Protein AF-A0A0L6V880-F1 (afdb_monomer_lite)

Organism: NCBI:txid27349

Secondary structure (DSSP, 8-state):
--HHHHHHHHHHHHHHHHHHHHHHHHHHHHHHHTT-TTTS-HHHHHHHHHHHHHHHTTPPP-GGGHHHHHHHHHHHHHHHHHHT-

Radius of gyration: 18.94 Å; chains: 1; bounding box: 35×33×51 Å

Foldseek 3Di:
DDPVVVVVVVVVVVVVVVVVVVVVLVVQLCVQCVVPVPPDDPVRSVVSSVVVVCLVVVDDDDDPCVVVVVVSVVVVVVVVVVVVD

InterPro domains:
  IPR008906 HAT, C-terminal dimerisation domain [PF05699] (2-55)
  IPR012337 Ribonuclease H-like superfamily [SSF53098] (1-56)

Sequence (85 aa):
TFPVLSSLAKDYLASSALSCSAEQTFSSAADVCSSGHGSLKPRTIERCVSSHMWLKKGIQVMGKFEKAQNIVRNYIYFSQKNSNK

Structure (mmCIF, N/CA/C/O backbone):
data_AF-A0A0L6V880-F1
#
_entry.id   AF-A0A0L6V880-F1
#
loop_
_atom_site.group_PDB
_atom_site.id
_atom_site.type_symbol
_atom_site.label_atom_id
_atom_site.label_alt_id
_atom_site.label_comp_id
_atom_site.label_asym_id
_atom_site.label_entity_id
_atom_site.label_seq_id
_atom_site.pdbx_PDB_ins_code
_atom_site.Cartn_x
_atom_site.Cartn_y
_atom_site.Cartn_z
_atom_site.occupancy
_atom_site.B_iso_or_equiv
_atom_site.auth_seq_id
_atom_site.auth_comp_id
_atom_site.auth_asym_id
_atom_site.auth_atom_id
_atom_site.pdbx_PDB_model_num
ATOM 1 N N . THR A 1 1 ? 12.629 16.011 -35.778 1.00 74.88 1 THR A N 1
ATOM 2 C CA . THR A 1 1 ? 12.138 14.967 -34.854 1.00 74.88 1 THR A CA 1
ATOM 3 C C . THR A 1 1 ? 13.246 13.976 -34.594 1.00 74.88 1 THR A C 1
ATOM 5 O O . THR A 1 1 ? 13.759 13.423 -35.555 1.00 74.88 1 THR A O 1
ATOM 8 N N . PHE A 1 2 ? 13.647 13.784 -33.334 1.00 87.38 2 PHE A N 1
ATOM 9 C CA . PHE A 1 2 ? 14.704 12.840 -32.952 1.00 87.38 2 PHE A CA 1
ATOM 10 C C . PHE A 1 2 ? 14.068 11.600 -32.304 1.00 87.38 2 PHE A C 1
ATOM 12 O O . PHE A 1 2 ? 13.787 11.625 -31.105 1.00 87.38 2 PHE A O 1
ATOM 19 N N . PRO A 1 3 ? 13.785 10.533 -33.072 1.00 86.31 3 PRO A N 1
ATOM 20 C CA . PRO A 1 3 ? 13.036 9.380 -32.565 1.00 86.31 3 PRO A CA 1
ATOM 21 C C . PRO A 1 3 ? 13.768 8.660 -31.423 1.00 86.31 3 PRO A C 1
ATOM 23 O O . PRO A 1 3 ? 13.144 8.295 -30.431 1.00 86.31 3 PRO A O 1
ATOM 26 N N . VAL A 1 4 ? 15.097 8.554 -31.507 1.00 89.44 4 VAL A N 1
ATOM 27 C CA . VAL A 1 4 ? 15.940 7.932 -30.469 1.00 89.44 4 VAL A CA 1
ATOM 28 C C . VAL A 1 4 ? 15.904 8.732 -29.164 1.00 89.44 4 VAL A C 1
ATOM 30 O O . VAL A 1 4 ? 15.681 8.171 -28.095 1.00 89.44 4 VAL A O 1
ATOM 33 N N . LEU A 1 5 ? 16.044 10.059 -29.253 1.00 88.56 5 LEU A N 1
ATOM 34 C CA . LEU A 1 5 ? 16.005 10.939 -28.083 1.00 88.56 5 LEU A CA 1
ATOM 35 C C . LEU A 1 5 ? 14.617 10.943 -27.425 1.00 88.56 5 LEU A C 1
ATOM 37 O O . LEU A 1 5 ? 14.509 10.966 -26.202 1.00 88.56 5 LEU A O 1
ATOM 41 N N . SER A 1 6 ? 13.551 10.880 -28.229 1.00 83.62 6 SER A N 1
ATOM 42 C CA . SER A 1 6 ? 12.181 10.813 -27.718 1.00 83.62 6 SER A CA 1
ATOM 43 C C . SER A 1 6 ? 11.880 9.497 -26.996 1.00 83.62 6 SER A C 1
ATOM 45 O O . SER A 1 6 ? 11.146 9.530 -26.009 1.00 83.62 6 SER A O 1
ATOM 47 N N . SER A 1 7 ? 12.435 8.369 -27.455 1.00 85.31 7 SER A N 1
ATOM 48 C CA . SER A 1 7 ? 12.322 7.082 -26.753 1.00 85.31 7 SER A CA 1
ATOM 49 C C . SER A 1 7 ? 13.055 7.125 -25.418 1.00 85.31 7 SER A C 1
ATOM 51 O O . SER A 1 7 ? 12.453 6.865 -24.384 1.00 85.31 7 SER A O 1
ATOM 53 N N . LEU A 1 8 ? 14.312 7.580 -25.420 1.00 87.50 8 LEU A N 1
ATOM 54 C CA . LEU A 1 8 ? 15.123 7.667 -24.206 1.00 87.50 8 LEU A CA 1
ATOM 55 C C . LEU A 1 8 ? 14.483 8.572 -23.144 1.00 87.50 8 LEU A C 1
ATOM 57 O O . LEU A 1 8 ? 14.455 8.228 -21.966 1.00 87.50 8 LEU A O 1
ATOM 61 N N . ALA A 1 9 ? 13.928 9.715 -23.558 1.00 86.75 9 ALA A N 1
ATOM 62 C CA . ALA A 1 9 ? 13.223 10.618 -22.654 1.00 86.75 9 ALA A CA 1
ATOM 63 C C . ALA A 1 9 ? 11.966 9.975 -22.043 1.00 86.75 9 ALA A C 1
ATOM 65 O O . ALA A 1 9 ? 11.678 10.195 -20.867 1.00 86.75 9 ALA A O 1
ATOM 66 N N . LYS A 1 10 ? 11.229 9.166 -22.816 1.00 80.50 10 LYS A N 1
ATOM 67 C CA . LYS A 1 10 ? 10.079 8.404 -22.309 1.00 80.50 10 LYS A CA 1
ATOM 68 C C . LYS A 1 10 ? 10.505 7.340 -21.303 1.00 80.50 10 LYS A C 1
ATOM 70 O O . LYS A 1 10 ? 9.890 7.252 -20.245 1.00 80.50 10 LYS A O 1
ATOM 75 N N . ASP A 1 11 ? 11.551 6.584 -21.611 1.00 86.12 11 ASP A N 1
ATOM 76 C CA . ASP A 1 11 ? 12.044 5.511 -20.745 1.00 86.12 11 ASP A CA 1
ATOM 77 C C . ASP A 1 11 ? 12.602 6.074 -19.431 1.00 86.12 11 ASP A C 1
ATOM 79 O O . ASP A 1 11 ? 12.292 5.570 -18.350 1.00 86.12 11 ASP A O 1
ATOM 83 N N . TYR A 1 12 ? 13.339 7.187 -19.502 1.00 81.38 12 TYR A N 1
ATOM 84 C CA . TYR A 1 12 ? 13.831 7.901 -18.325 1.00 81.38 12 TYR A CA 1
ATOM 85 C C . TYR A 1 12 ? 12.681 8.427 -17.461 1.00 81.38 12 TYR A C 1
ATOM 87 O O . TYR A 1 12 ? 12.657 8.188 -16.256 1.00 81.38 12 TYR A O 1
ATOM 95 N N . LEU A 1 13 ? 11.683 9.079 -18.069 1.00 74.44 13 LEU A N 1
ATOM 96 C CA . LEU A 1 13 ? 10.528 9.599 -17.339 1.00 74.44 13 LEU A CA 1
ATOM 97 C C . LEU A 1 13 ? 9.691 8.477 -16.710 1.00 74.44 13 LEU A C 1
ATOM 99 O O . LEU A 1 13 ? 9.239 8.622 -15.576 1.00 74.44 13 LEU A O 1
ATOM 103 N N . ALA A 1 14 ? 9.513 7.352 -17.406 1.00 75.00 14 ALA A N 1
ATOM 104 C CA . ALA A 1 14 ? 8.834 6.177 -16.871 1.00 75.00 14 ALA A CA 1
ATOM 105 C C . ALA A 1 14 ? 9.601 5.576 -15.681 1.00 75.00 14 ALA A C 1
ATOM 107 O O . ALA A 1 14 ? 8.991 5.268 -14.658 1.00 75.00 14 ALA A O 1
ATOM 108 N N . SER A 1 15 ? 10.931 5.483 -15.769 1.00 72.00 15 SER A N 1
ATOM 109 C CA . SER A 1 15 ? 11.789 5.024 -14.671 1.00 72.00 15 SER A CA 1
ATOM 110 C C . SER A 1 15 ? 11.758 5.977 -13.474 1.00 72.00 15 SER A C 1
ATOM 112 O O . SER A 1 15 ? 11.649 5.527 -12.336 1.00 72.00 15 SER A O 1
ATOM 114 N N . SER A 1 16 ? 11.810 7.293 -13.698 1.00 66.31 16 SER A N 1
ATOM 115 C CA . SER A 1 16 ? 11.705 8.295 -12.630 1.00 66.31 16 SER A CA 1
ATOM 116 C C . SER A 1 16 ? 10.322 8.299 -11.980 1.00 66.31 16 SER A C 1
ATOM 118 O O . SER A 1 16 ? 10.224 8.406 -10.761 1.00 66.31 16 SER A O 1
ATOM 120 N N . ALA A 1 17 ? 9.249 8.132 -12.759 1.00 65.38 17 ALA A N 1
ATOM 121 C CA . ALA A 1 17 ? 7.894 8.002 -12.228 1.00 65.38 17 ALA A CA 1
ATOM 122 C C . ALA A 1 17 ? 7.732 6.717 -11.398 1.00 65.38 17 ALA A C 1
ATOM 124 O O . ALA A 1 17 ? 7.120 6.748 -10.328 1.00 65.38 17 ALA A O 1
ATOM 125 N N . LEU A 1 18 ? 8.324 5.606 -11.849 1.00 58.22 18 LEU A N 1
ATOM 126 C CA . LEU A 1 18 ? 8.360 4.344 -11.111 1.00 58.22 18 LEU A CA 1
ATOM 127 C C . LEU A 1 18 ? 9.151 4.485 -9.800 1.00 58.22 18 LEU A C 1
ATOM 129 O O . LEU A 1 18 ? 8.657 4.065 -8.755 1.00 58.22 18 LEU A O 1
ATOM 133 N N . SER A 1 19 ? 10.328 5.124 -9.839 1.00 53.59 19 SER A N 1
ATOM 134 C CA . SER A 1 19 ? 11.153 5.407 -8.654 1.00 53.59 19 SER A CA 1
ATOM 135 C C . SER A 1 19 ? 10.402 6.280 -7.663 1.00 53.59 19 SER A C 1
ATOM 137 O O . SER A 1 19 ? 10.216 5.876 -6.526 1.00 53.59 19 SER A O 1
ATOM 139 N N . CYS A 1 20 ? 9.850 7.411 -8.108 1.00 63.28 20 CYS A N 1
ATOM 140 C CA . CYS A 1 20 ? 9.101 8.320 -7.246 1.00 63.28 20 CYS A CA 1
ATOM 141 C C . CYS A 1 20 ? 7.885 7.633 -6.602 1.00 63.28 20 CYS A C 1
ATOM 143 O O . CYS A 1 20 ? 7.589 7.862 -5.430 1.00 63.28 20 CYS A O 1
ATOM 145 N N . SER A 1 21 ? 7.194 6.751 -7.335 1.00 63.53 21 SER A N 1
ATOM 146 C CA . SER A 1 21 ? 6.089 5.952 -6.794 1.00 63.53 21 SER A CA 1
ATOM 147 C C . SER A 1 21 ? 6.562 4.921 -5.763 1.00 63.53 21 SER A C 1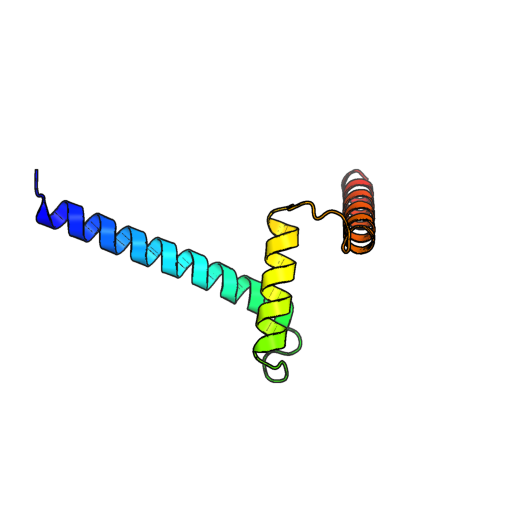
ATOM 149 O O . SER A 1 21 ? 5.885 4.713 -4.751 1.00 63.53 21 SER A O 1
ATOM 151 N N . ALA A 1 22 ? 7.698 4.264 -6.000 1.00 60.97 22 ALA A N 1
ATOM 152 C CA . ALA A 1 22 ? 8.294 3.327 -5.054 1.00 60.97 22 ALA A CA 1
ATOM 153 C C . ALA A 1 22 ? 8.795 4.059 -3.799 1.00 60.97 22 ALA A C 1
ATOM 155 O O . ALA A 1 22 ? 8.473 3.651 -2.689 1.00 60.97 22 ALA A O 1
ATOM 156 N N . GLU A 1 23 ? 9.483 5.186 -3.960 1.00 61.94 23 GLU A N 1
ATOM 157 C CA . GLU A 1 23 ? 9.978 6.043 -2.881 1.00 61.94 23 GLU A CA 1
ATOM 158 C C . GLU A 1 23 ? 8.832 6.604 -2.041 1.00 61.94 23 GLU A C 1
ATOM 160 O O . GLU A 1 23 ? 8.868 6.471 -0.826 1.00 61.94 23 GLU A O 1
ATOM 165 N N . GLN A 1 24 ? 7.747 7.105 -2.647 1.00 69.81 24 GLN A N 1
ATOM 166 C CA . GLN A 1 24 ? 6.546 7.494 -1.893 1.00 69.81 24 GLN A CA 1
ATOM 167 C C . GLN A 1 24 ? 5.963 6.332 -1.084 1.00 69.81 24 GLN A C 1
ATOM 169 O O . GLN A 1 24 ? 5.487 6.532 0.033 1.00 69.81 24 GLN A O 1
ATOM 174 N N . THR A 1 25 ? 5.988 5.124 -1.646 1.00 67.38 25 THR A N 1
ATOM 175 C CA . THR A 1 25 ? 5.499 3.919 -0.972 1.00 67.38 25 THR A CA 1
ATOM 176 C C . THR A 1 25 ? 6.407 3.546 0.201 1.00 67.38 25 THR A C 1
ATOM 178 O O . THR A 1 25 ? 5.898 3.255 1.279 1.00 67.38 25 THR A O 1
ATOM 181 N N . PHE A 1 26 ? 7.731 3.623 0.043 1.00 61.41 26 PHE A N 1
ATOM 182 C CA . PHE A 1 26 ? 8.702 3.375 1.112 1.00 61.41 26 PHE A CA 1
ATOM 183 C C . PHE A 1 26 ? 8.705 4.466 2.182 1.00 61.41 26 PHE A C 1
ATOM 185 O O . PHE A 1 26 ? 8.756 4.138 3.360 1.00 61.41 26 PHE A O 1
ATOM 192 N N . SER A 1 27 ? 8.591 5.742 1.821 1.00 65.88 27 SER A N 1
ATOM 193 C CA . SER A 1 27 ? 8.464 6.843 2.781 1.00 65.88 27 SER A CA 1
ATOM 194 C C . SER A 1 27 ? 7.162 6.737 3.569 1.00 65.88 27 SER A C 1
ATOM 196 O O . SER A 1 27 ? 7.164 6.908 4.782 1.00 65.88 27 SER A O 1
ATOM 198 N N . SER A 1 28 ? 6.059 6.370 2.911 1.00 63.66 28 SER A N 1
ATOM 199 C CA . SER A 1 28 ? 4.788 6.080 3.580 1.00 63.66 28 SER A CA 1
ATOM 200 C C . SER A 1 28 ? 4.876 4.832 4.472 1.00 63.66 28 SER A C 1
ATOM 202 O O . SER A 1 28 ? 4.344 4.832 5.579 1.00 63.66 28 SER A O 1
ATOM 204 N N . ALA A 1 29 ? 5.599 3.790 4.044 1.00 60.84 29 ALA A N 1
ATOM 205 C CA . ALA A 1 29 ? 5.912 2.625 4.872 1.00 60.84 29 ALA A CA 1
ATOM 206 C C . ALA A 1 29 ? 6.733 3.010 6.103 1.00 60.84 29 ALA A C 1
ATOM 208 O O . ALA A 1 29 ? 6.449 2.539 7.198 1.00 60.84 29 ALA A O 1
ATOM 209 N N . ALA A 1 30 ? 7.742 3.862 5.923 1.00 61.38 30 ALA A N 1
ATOM 210 C CA . ALA A 1 30 ? 8.619 4.338 6.978 1.00 61.38 30 ALA A CA 1
ATOM 211 C C . ALA A 1 30 ? 7.854 5.187 7.995 1.00 61.38 30 ALA A C 1
ATOM 213 O O . ALA A 1 30 ? 8.095 5.038 9.185 1.00 61.38 30 ALA A O 1
ATOM 214 N N . ASP A 1 31 ? 6.890 5.997 7.558 1.00 65.06 31 ASP A N 1
ATOM 215 C CA . ASP A 1 31 ? 6.026 6.778 8.446 1.00 65.06 31 ASP A CA 1
ATOM 216 C C . ASP A 1 31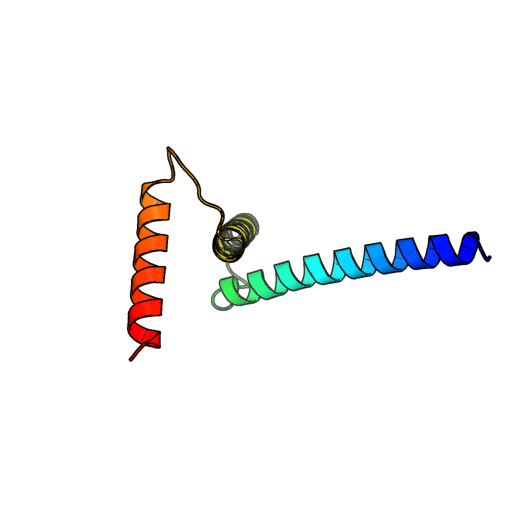 ? 5.117 5.861 9.293 1.00 65.06 31 ASP A C 1
ATOM 218 O O . ASP A 1 31 ? 5.019 6.010 10.511 1.00 65.06 31 ASP A O 1
ATOM 222 N N . VAL A 1 32 ? 4.557 4.806 8.681 1.00 61.00 32 VAL A N 1
ATOM 223 C CA . VAL A 1 32 ? 3.731 3.788 9.365 1.00 61.00 32 VAL A CA 1
ATOM 224 C C . VAL A 1 32 ? 4.555 2.849 10.266 1.00 61.00 32 VAL A C 1
ATOM 226 O O . VAL A 1 32 ? 4.064 2.387 11.295 1.00 61.00 32 VAL A O 1
ATOM 229 N N . CYS A 1 33 ? 5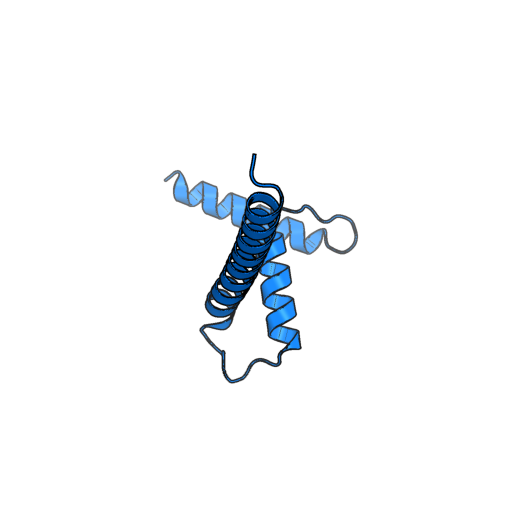.803 2.546 9.900 1.00 58.12 33 CYS A N 1
ATOM 230 C CA . CYS A 1 33 ? 6.706 1.632 10.613 1.00 58.12 33 CYS A CA 1
ATOM 231 C C . CYS A 1 33 ? 7.764 2.349 11.470 1.00 58.12 33 CYS A C 1
ATOM 233 O O . CYS A 1 33 ? 8.635 1.682 12.037 1.00 58.12 33 CYS A O 1
ATOM 235 N N . SER A 1 34 ? 7.684 3.675 11.593 1.00 62.16 34 SER A N 1
ATOM 236 C CA . SER A 1 34 ? 8.655 4.547 12.274 1.00 62.16 34 SER A CA 1
ATOM 237 C C . SER A 1 34 ? 8.943 4.115 13.715 1.00 62.16 34 SER A C 1
ATOM 239 O O . SER A 1 34 ? 10.076 4.209 14.179 1.00 62.16 34 SER A O 1
ATOM 241 N N . SER A 1 35 ? 7.957 3.523 14.396 1.00 62.47 35 SER A N 1
ATOM 242 C CA . SER A 1 35 ? 8.094 3.011 15.765 1.00 62.47 35 SER A CA 1
ATOM 243 C C . SER A 1 35 ? 8.765 1.624 15.884 1.00 62.47 35 SER A C 1
ATOM 245 O O . SER A 1 35 ? 8.909 1.128 17.001 1.00 62.47 35 SER A O 1
ATOM 247 N N . GLY A 1 36 ? 9.162 0.956 14.789 1.00 59.19 36 GLY A N 1
ATOM 248 C CA . GLY A 1 36 ? 9.631 -0.440 14.848 1.00 59.19 36 GLY A CA 1
ATOM 249 C C . GLY A 1 36 ? 10.450 -0.948 13.657 1.00 59.19 36 GLY A C 1
ATOM 250 O O . GLY A 1 36 ? 10.460 -2.154 13.406 1.00 59.19 36 GLY A O 1
ATOM 251 N N . HIS A 1 37 ? 11.133 -0.064 12.924 1.00 56.50 37 HIS A N 1
ATOM 252 C CA . HIS A 1 37 ? 11.804 -0.372 11.650 1.00 56.50 37 HIS A CA 1
ATOM 253 C C . HIS A 1 37 ? 12.774 -1.577 11.694 1.00 56.50 37 HIS A C 1
ATOM 255 O O . HIS A 1 37 ? 12.901 -2.291 10.707 1.00 56.50 37 HIS A O 1
ATOM 261 N N . GLY A 1 38 ? 13.414 -1.863 12.836 1.00 59.47 38 GLY A N 1
ATOM 262 C CA . GLY A 1 38 ? 14.326 -3.011 12.981 1.00 59.47 38 GLY A CA 1
ATOM 263 C C . GLY A 1 38 ? 13.681 -4.339 13.411 1.00 59.47 38 GLY A C 1
ATOM 264 O O . GLY A 1 38 ? 14.346 -5.369 13.383 1.00 59.47 38 GLY A O 1
ATOM 265 N N . SER A 1 39 ? 12.412 -4.335 13.834 1.00 67.62 39 SER A N 1
ATOM 266 C CA . SER A 1 39 ? 11.745 -5.487 14.481 1.00 67.62 39 SER A CA 1
ATOM 267 C C . SER A 1 39 ? 10.606 -6.083 13.641 1.00 67.62 39 SER A C 1
ATOM 269 O O . SER A 1 39 ? 10.175 -7.222 13.845 1.00 67.62 39 SER A O 1
ATOM 271 N N . LEU A 1 40 ? 10.105 -5.332 12.658 1.00 69.19 40 LEU A N 1
ATOM 272 C CA . LEU A 1 40 ? 8.978 -5.763 11.840 1.00 69.19 40 LEU A CA 1
ATOM 273 C C . LEU A 1 40 ? 9.431 -6.699 10.717 1.00 69.19 40 LEU A C 1
ATOM 275 O O . LEU A 1 40 ? 10.277 -6.369 9.893 1.00 69.19 40 LEU A O 1
ATOM 279 N N . LYS A 1 41 ? 8.808 -7.879 10.652 1.00 80.44 41 LYS A N 1
ATOM 280 C CA . LYS A 1 41 ? 9.009 -8.822 9.544 1.00 80.44 41 LYS A CA 1
ATOM 281 C C . LYS A 1 41 ? 8.574 -8.170 8.218 1.00 80.44 41 LYS A C 1
ATOM 283 O O . LYS A 1 41 ? 7.541 -7.497 8.217 1.00 80.44 41 LYS A O 1
ATOM 288 N N . PRO A 1 42 ? 9.247 -8.444 7.082 1.00 75.75 42 PRO A N 1
ATOM 289 C CA . PRO A 1 42 ? 8.905 -7.866 5.773 1.00 75.75 42 PRO A CA 1
ATOM 290 C C . PRO A 1 42 ? 7.416 -7.975 5.411 1.00 75.75 42 PRO A C 1
ATOM 292 O O . PRO A 1 42 ? 6.787 -7.003 5.006 1.00 75.75 42 PRO A O 1
ATOM 295 N N . ARG A 1 43 ? 6.801 -9.128 5.701 1.00 80.00 43 ARG A N 1
ATOM 296 C CA . ARG A 1 43 ? 5.365 -9.374 5.488 1.00 80.00 43 ARG A CA 1
ATOM 297 C C . ARG A 1 43 ? 4.445 -8.428 6.275 1.00 80.00 43 ARG A C 1
ATOM 299 O O . ARG A 1 43 ? 3.333 -8.130 5.845 1.00 80.00 43 ARG A O 1
ATOM 306 N N . THR A 1 44 ? 4.873 -7.981 7.453 1.00 77.62 44 THR A N 1
ATOM 307 C CA . THR A 1 44 ? 4.122 -7.015 8.265 1.00 77.62 44 THR A CA 1
ATOM 308 C C . THR A 1 44 ? 4.195 -5.625 7.642 1.00 77.62 44 THR A C 1
ATOM 310 O O . THR A 1 44 ? 3.176 -4.942 7.578 1.00 77.62 44 THR A O 1
ATOM 313 N N . ILE A 1 45 ? 5.362 -5.246 7.115 1.00 78.50 45 ILE A N 1
ATOM 314 C CA . ILE A 1 45 ? 5.571 -3.975 6.411 1.00 78.50 45 ILE A CA 1
ATOM 315 C C . ILE A 1 45 ? 4.682 -3.915 5.164 1.00 78.50 45 ILE A C 1
ATOM 317 O O . ILE A 1 45 ? 3.914 -2.970 5.008 1.00 78.50 45 ILE A O 1
ATOM 321 N N . GLU A 1 46 ? 4.680 -4.963 4.336 1.00 79.56 46 GLU A N 1
ATOM 32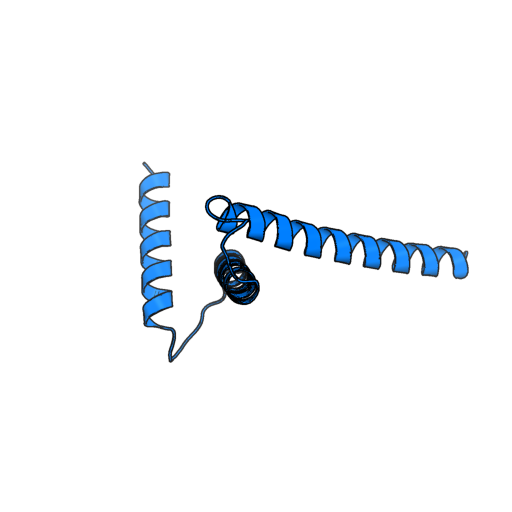2 C CA . GLU A 1 46 ? 3.808 -5.062 3.154 1.00 79.56 46 GLU A CA 1
ATOM 323 C C . GLU A 1 46 ? 2.327 -4.875 3.502 1.00 79.56 46 GLU A C 1
ATOM 325 O O . GLU A 1 46 ? 1.589 -4.171 2.806 1.00 79.56 46 GLU A O 1
ATOM 330 N N . ARG A 1 47 ? 1.879 -5.480 4.610 1.00 81.75 47 ARG A N 1
ATOM 331 C CA . ARG A 1 47 ? 0.492 -5.369 5.068 1.00 81.75 47 ARG A CA 1
ATOM 332 C C . ARG A 1 47 ? 0.161 -3.959 5.544 1.00 81.75 47 ARG A C 1
ATOM 334 O O . ARG A 1 47 ? -0.917 -3.461 5.217 1.00 81.75 47 ARG A O 1
ATOM 341 N N . CYS A 1 48 ? 1.065 -3.324 6.283 1.00 79.19 48 CYS A N 1
ATOM 342 C CA . CYS A 1 48 ? 0.931 -1.938 6.725 1.00 79.19 48 CYS A CA 1
ATOM 343 C C . CYS A 1 48 ? 0.829 -0.982 5.532 1.00 79.19 48 CYS A C 1
ATOM 345 O O . CYS A 1 48 ? -0.123 -0.208 5.451 1.00 79.19 48 CYS A O 1
ATOM 347 N N . VAL A 1 49 ? 1.737 -1.108 4.564 1.00 77.56 49 VAL A N 1
ATOM 348 C CA . VAL A 1 49 ? 1.758 -0.295 3.340 1.00 77.56 49 VAL A CA 1
ATOM 349 C C . VAL A 1 49 ? 0.488 -0.483 2.524 1.00 77.56 49 VAL A C 1
ATOM 351 O O . VAL A 1 49 ? -0.154 0.493 2.144 1.00 77.56 49 VAL A O 1
ATOM 354 N N . SER A 1 50 ? 0.078 -1.731 2.299 1.00 81.56 50 SER A N 1
ATOM 355 C CA . SER A 1 50 ? -1.133 -2.039 1.531 1.00 81.56 50 SER A CA 1
ATOM 356 C C . SER A 1 50 ? -2.383 -1.471 2.203 1.00 81.56 50 SER A C 1
ATOM 358 O O . SER A 1 50 ? -3.251 -0.913 1.532 1.00 81.56 50 SER A O 1
ATOM 360 N N . SER A 1 51 ? -2.458 -1.563 3.534 1.00 79.88 51 SER A N 1
ATOM 361 C CA . SER A 1 51 ? -3.578 -1.027 4.315 1.00 79.88 51 SER A CA 1
ATOM 362 C C . SER A 1 51 ? -3.593 0.503 4.295 1.00 79.88 51 SER A C 1
ATOM 364 O O . SER A 1 51 ? -4.648 1.103 4.116 1.00 79.88 51 SER A O 1
ATOM 366 N N . HIS A 1 52 ? -2.432 1.147 4.416 1.00 81.88 52 HIS A N 1
ATOM 367 C CA . HIS A 1 52 ? -2.318 2.601 4.330 1.00 81.88 52 HIS A CA 1
ATOM 368 C C . HIS A 1 52 ? -2.702 3.116 2.939 1.00 81.88 52 HIS A C 1
ATOM 370 O O . HIS A 1 52 ? -3.510 4.032 2.814 1.00 81.88 52 HIS A O 1
ATOM 376 N N . MET A 1 53 ? -2.183 2.488 1.882 1.00 80.19 53 MET A N 1
ATOM 377 C CA . MET A 1 53 ? -2.518 2.826 0.499 1.00 80.19 53 MET A CA 1
ATOM 378 C C . MET A 1 53 ? -4.008 2.650 0.202 1.00 80.19 53 MET A C 1
ATOM 380 O O . MET A 1 53 ? -4.596 3.464 -0.510 1.00 80.19 53 MET A O 1
ATOM 384 N N . TRP A 1 54 ? -4.629 1.617 0.771 1.00 82.06 54 TRP A N 1
ATOM 385 C CA . TRP A 1 54 ? -6.070 1.395 0.695 1.00 82.06 54 TRP A CA 1
ATOM 386 C C . TRP A 1 54 ? -6.865 2.544 1.333 1.00 82.06 54 TRP A C 1
ATOM 388 O O . TRP A 1 54 ? -7.777 3.075 0.695 1.00 82.06 54 TRP A O 1
ATOM 398 N N . LEU A 1 55 ? -6.477 2.984 2.536 1.00 81.12 55 LEU A N 1
ATOM 399 C CA . LEU A 1 55 ? -7.092 4.131 3.213 1.00 81.12 55 LEU A CA 1
ATOM 400 C C . LEU A 1 55 ? -6.873 5.438 2.435 1.00 81.12 55 LEU A C 1
ATOM 402 O O . LEU A 1 55 ? -7.827 6.179 2.211 1.00 81.12 55 LEU A O 1
ATOM 406 N N . LYS A 1 56 ? -5.647 5.693 1.957 1.00 78.88 56 LYS A N 1
ATOM 407 C CA . LYS A 1 56 ? -5.278 6.904 1.204 1.00 78.88 56 LYS A CA 1
ATOM 408 C C . LYS A 1 56 ? -6.031 7.026 -0.122 1.00 78.88 56 LYS A C 1
ATOM 410 O O . LYS A 1 56 ? -6.421 8.123 -0.503 1.00 78.88 56 LYS A O 1
ATOM 415 N N . LYS A 1 57 ? -6.249 5.911 -0.827 1.00 80.69 57 LYS A N 1
ATOM 416 C CA . LYS A 1 57 ? -7.018 5.885 -2.083 1.00 80.69 57 LYS A CA 1
ATOM 417 C C . LYS A 1 57 ? -8.538 5.888 -1.874 1.00 80.69 57 LYS A C 1
ATOM 419 O O . LYS A 1 57 ? -9.264 5.976 -2.859 1.00 80.69 57 LYS A O 1
ATOM 424 N N . GLY A 1 58 ? -9.026 5.774 -0.635 1.00 81.06 58 GLY A N 1
ATOM 425 C CA . GLY A 1 58 ? -10.460 5.810 -0.329 1.00 81.06 58 GLY A CA 1
ATOM 426 C C . GLY A 1 58 ? -11.255 4.645 -0.924 1.00 81.06 58 GLY A C 1
ATOM 427 O O . GLY A 1 58 ? -12.443 4.785 -1.209 1.00 81.06 58 GLY A O 1
ATOM 428 N N . ILE A 1 59 ? -10.613 3.495 -1.146 1.00 83.12 59 ILE A N 1
ATOM 429 C CA . ILE A 1 59 ? -11.263 2.348 -1.787 1.00 83.12 59 ILE A CA 1
ATOM 430 C C . ILE A 1 59 ? -12.309 1.767 -0.826 1.00 83.12 59 ILE A C 1
ATOM 432 O O . ILE A 1 59 ? -11.979 1.282 0.261 1.00 83.12 59 ILE A O 1
ATOM 436 N N . GLN A 1 60 ? -13.577 1.763 -1.239 1.00 80.12 60 GLN A N 1
ATOM 437 C CA . GLN A 1 60 ? -14.625 1.057 -0.507 1.00 80.12 60 GLN A CA 1
ATOM 438 C C . GLN A 1 60 ? -14.486 -0.449 -0.725 1.00 80.12 60 GLN A C 1
ATOM 440 O O . GLN A 1 60 ? -14.484 -0.926 -1.857 1.00 80.12 60 GLN A O 1
ATOM 445 N N . VAL A 1 61 ? -14.388 -1.208 0.364 1.00 76.81 61 VAL A N 1
ATOM 446 C CA . VAL A 1 61 ? -14.528 -2.671 0.321 1.00 76.81 61 VAL A CA 1
ATOM 447 C C . VAL A 1 61 ? -15.893 -3.076 0.846 1.00 76.81 61 VAL A C 1
ATOM 449 O O . VAL A 1 61 ? -16.409 -2.511 1.802 1.00 76.81 61 VAL A O 1
ATOM 452 N N . MET A 1 62 ? -16.485 -4.078 0.209 1.00 81.12 62 MET A N 1
ATOM 453 C CA . MET A 1 62 ? -17.788 -4.618 0.587 1.00 81.12 62 MET A CA 1
ATOM 454 C C . MET A 1 62 ? -17.659 -6.068 1.060 1.00 81.12 62 MET A C 1
ATOM 456 O O . MET A 1 62 ? -16.596 -6.690 0.956 1.00 81.12 62 MET A O 1
ATOM 460 N N . GLY A 1 63 ? -18.744 -6.615 1.607 1.00 85.75 63 GLY A N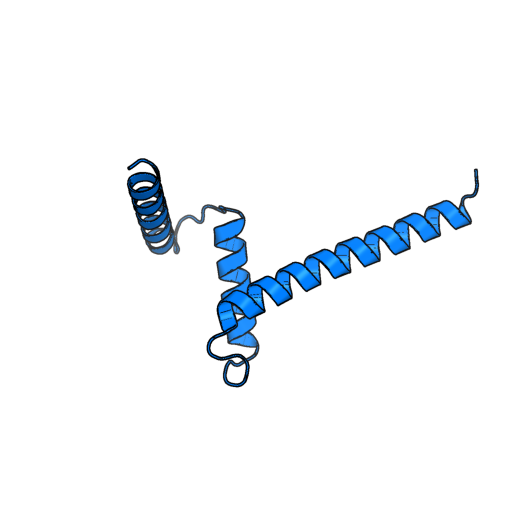 1
ATOM 461 C CA . GLY A 1 63 ? -18.800 -8.000 2.069 1.00 85.75 63 GLY A CA 1
ATOM 462 C C . GLY A 1 63 ? -17.962 -8.222 3.327 1.00 85.75 63 GLY A C 1
ATOM 463 O O . GLY A 1 63 ? -18.187 -7.590 4.355 1.00 85.75 63 GLY A O 1
ATOM 464 N N . LYS A 1 64 ? -16.962 -9.111 3.262 1.00 85.94 64 LYS A N 1
ATOM 465 C CA . LYS A 1 64 ? -16.195 -9.573 4.441 1.00 85.94 64 LYS A CA 1
ATOM 466 C C . LYS A 1 64 ? -15.457 -8.463 5.211 1.00 85.94 64 LYS A C 1
ATOM 468 O O . LYS A 1 64 ? -15.056 -8.690 6.348 1.00 85.94 64 LYS A O 1
ATOM 473 N N . PHE A 1 65 ? -15.278 -7.282 4.616 1.00 82.50 65 PHE A N 1
ATOM 474 C CA . PHE A 1 65 ? -14.572 -6.143 5.219 1.00 82.50 65 PHE A CA 1
ATOM 475 C C . PHE A 1 65 ? -15.491 -4.987 5.644 1.00 82.50 65 PHE A C 1
ATOM 477 O O . PHE A 1 65 ? -15.001 -3.930 6.039 1.00 82.50 65 PHE A O 1
ATOM 484 N N . GLU A 1 66 ? -16.812 -5.170 5.611 1.00 86.69 66 GLU A N 1
ATOM 485 C CA . GLU A 1 66 ? -17.792 -4.127 5.945 1.00 86.69 66 GLU A CA 1
ATOM 486 C C . GLU A 1 66 ? -17.597 -3.554 7.358 1.00 86.69 66 GLU A C 1
ATOM 488 O O . GLU A 1 66 ? -17.639 -2.340 7.565 1.00 86.69 66 GLU A O 1
ATOM 493 N N . LYS A 1 67 ? -17.255 -4.411 8.329 1.00 87.56 67 LYS A N 1
ATOM 494 C CA . LYS A 1 67 ? -16.935 -3.976 9.697 1.00 87.56 67 LYS A CA 1
ATOM 495 C C . LYS A 1 67 ? -15.742 -3.014 9.736 1.00 87.56 67 LYS A C 1
ATOM 497 O O . LYS A 1 67 ? -15.795 -2.008 10.437 1.00 87.56 67 LYS A O 1
ATOM 502 N N . ALA A 1 68 ? -14.686 -3.297 8.971 1.00 83.81 68 ALA A N 1
ATOM 503 C CA . ALA A 1 68 ? -13.515 -2.425 8.889 1.00 83.81 68 ALA A CA 1
ATOM 504 C C . ALA A 1 68 ? -13.862 -1.088 8.217 1.00 83.81 68 ALA A C 1
ATOM 506 O O . ALA A 1 68 ? -13.420 -0.033 8.662 1.00 83.81 68 ALA A O 1
ATOM 507 N N . GLN A 1 69 ? -14.716 -1.114 7.195 1.00 85.81 69 GLN A N 1
ATOM 508 C CA . GLN A 1 69 ? -15.180 0.094 6.511 1.00 85.81 69 GLN A CA 1
ATOM 509 C C . GLN A 1 69 ? -16.030 0.996 7.400 1.00 85.81 69 GLN A C 1
ATOM 511 O O . GLN A 1 69 ? -15.865 2.213 7.361 1.00 85.81 69 GLN A O 1
ATOM 516 N N . ASN A 1 70 ? -16.875 0.427 8.257 1.00 88.12 70 ASN A N 1
ATOM 517 C CA . ASN A 1 70 ? -17.631 1.216 9.227 1.00 88.12 70 ASN A CA 1
ATOM 518 C C . ASN A 1 70 ? -16.723 1.911 10.254 1.00 88.12 70 ASN A C 1
ATOM 520 O O . ASN A 1 70 ? -16.981 3.063 10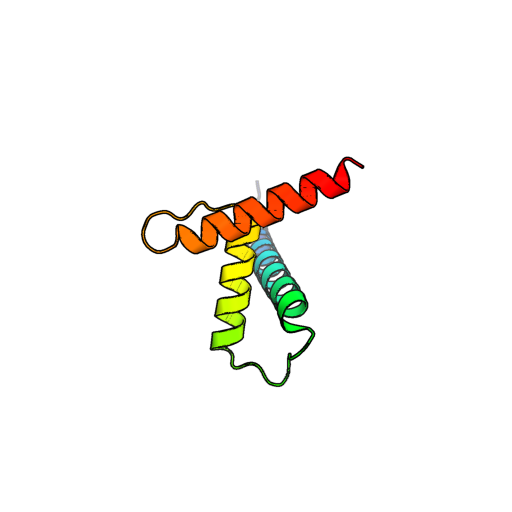.596 1.00 88.12 70 ASN A O 1
ATOM 524 N N . ILE A 1 71 ? -15.633 1.267 10.689 1.00 88.44 71 ILE A N 1
ATOM 525 C CA . ILE A 1 71 ? -14.634 1.894 11.574 1.00 88.44 71 ILE A CA 1
ATOM 526 C C . ILE A 1 71 ? -13.967 3.085 10.875 1.00 88.44 71 ILE A C 1
ATOM 528 O O . ILE A 1 71 ? -13.880 4.168 11.450 1.00 88.44 71 ILE A O 1
ATOM 532 N N . VAL A 1 72 ? -13.556 2.915 9.615 1.00 86.81 72 VAL A N 1
ATOM 533 C CA . VAL A 1 72 ? -12.944 3.993 8.819 1.00 86.81 72 VAL A CA 1
ATOM 534 C C . VAL A 1 72 ? -13.916 5.161 8.628 1.00 86.81 72 VAL A C 1
ATOM 536 O O . VAL A 1 72 ? -13.539 6.309 8.848 1.00 86.81 72 VAL A O 1
ATOM 539 N N . ARG A 1 73 ? -15.184 4.890 8.289 1.00 88.38 73 ARG A N 1
ATOM 540 C CA . ARG A 1 73 ? -16.222 5.930 8.164 1.00 88.38 73 ARG A CA 1
ATOM 541 C C . ARG A 1 73 ? -16.423 6.699 9.466 1.00 88.38 73 ARG A C 1
ATOM 543 O O . ARG A 1 73 ? -16.513 7.922 9.435 1.00 88.38 73 ARG A O 1
ATOM 550 N N . ASN A 1 74 ? -16.473 5.997 10.599 1.00 90.56 74 ASN A N 1
ATOM 551 C CA . ASN A 1 74 ? -16.632 6.625 11.907 1.00 90.56 74 ASN A CA 1
ATOM 552 C C . ASN A 1 74 ? -15.444 7.540 12.247 1.00 90.56 74 ASN A C 1
ATOM 554 O O . ASN A 1 74 ? -15.652 8.671 12.680 1.00 90.56 74 ASN A O 1
ATOM 558 N N . TYR A 1 75 ? -14.219 7.088 11.967 1.00 86.44 75 TYR A N 1
ATOM 559 C CA . TYR A 1 75 ? -13.013 7.897 12.135 1.00 86.44 75 TYR A CA 1
ATOM 560 C C . TYR A 1 75 ? -13.033 9.162 11.262 1.00 86.44 75 TYR A C 1
ATOM 562 O O . TYR A 1 75 ? -12.804 10.257 11.769 1.00 86.44 75 TYR A O 1
ATOM 570 N N . ILE A 1 76 ? -13.366 9.039 9.971 1.00 86.06 76 ILE A N 1
ATOM 571 C CA . ILE A 1 76 ? -13.453 10.188 9.052 1.00 86.06 76 ILE A CA 1
ATOM 572 C C . ILE A 1 76 ? -14.506 11.191 9.536 1.00 86.06 76 ILE A C 1
ATOM 574 O O . ILE A 1 76 ? -14.236 12.391 9.583 1.00 86.06 76 ILE A O 1
ATOM 578 N N . TYR A 1 77 ? -15.680 10.700 9.942 1.00 88.00 77 TYR A N 1
ATOM 579 C CA . TYR A 1 77 ? -16.749 11.523 10.508 1.00 88.00 77 TYR A CA 1
ATOM 580 C C . TYR A 1 77 ? -16.284 12.285 11.759 1.00 88.00 77 TYR A C 1
ATOM 582 O O . TYR A 1 77 ? -16.534 13.484 11.892 1.00 88.00 77 TYR A O 1
ATOM 590 N N . PHE A 1 78 ? -15.563 11.614 12.661 1.00 85.69 78 PHE A N 1
ATOM 591 C CA . PHE A 1 78 ? -15.020 12.234 13.866 1.00 85.69 78 PHE A CA 1
ATOM 592 C C . PHE A 1 78 ? -13.952 13.294 13.552 1.00 85.69 78 PHE A C 1
ATOM 594 O O . PHE A 1 78 ? -13.996 14.390 14.110 1.00 85.69 78 PHE A O 1
ATOM 601 N N . SER A 1 79 ? -13.029 13.013 12.630 1.00 81.88 79 SER A N 1
ATOM 602 C CA . SER A 1 79 ? -12.009 13.978 12.201 1.00 81.88 79 SER A CA 1
ATOM 603 C C . SER A 1 79 ? -12.617 15.215 11.535 1.00 81.88 79 SER A C 1
ATOM 605 O O . SER A 1 79 ? -12.227 16.330 11.872 1.00 81.88 79 SER A O 1
ATOM 607 N N . GLN A 1 80 ? -13.619 15.059 10.660 1.00 79.81 80 GLN A N 1
ATOM 608 C CA . GLN A 1 80 ? -14.335 16.202 10.071 1.00 79.81 80 GLN A CA 1
ATOM 609 C C . GLN A 1 80 ? -15.044 17.046 11.130 1.00 79.81 80 GLN A C 1
ATOM 611 O O . GLN A 1 80 ? -14.989 18.272 11.084 1.00 79.81 80 GLN A O 1
ATOM 616 N N . LYS A 1 81 ? -15.676 16.401 12.115 1.00 80.50 81 LYS A N 1
ATOM 617 C CA . LYS A 1 81 ? -16.346 17.101 13.213 1.00 80.50 81 LYS A CA 1
ATOM 618 C C . LYS A 1 81 ? -15.379 17.948 14.047 1.00 80.50 81 LYS A C 1
ATOM 620 O O . LYS A 1 81 ? -15.764 19.030 14.476 1.00 80.50 81 LYS A O 1
ATOM 625 N N . ASN A 1 82 ? -14.154 17.474 14.270 1.00 74.00 82 ASN A N 1
ATOM 626 C CA . ASN A 1 82 ? -13.142 18.221 15.022 1.00 74.00 82 ASN A CA 1
ATOM 627 C C . ASN A 1 82 ? -12.425 19.294 14.195 1.00 74.00 82 ASN A C 1
ATOM 629 O O . ASN A 1 82 ? -11.908 20.232 14.781 1.00 74.00 82 ASN A O 1
ATOM 633 N N . SER A 1 83 ? -12.395 19.177 12.864 1.00 69.31 83 SER A N 1
ATOM 634 C CA . SER A 1 83 ? -11.786 20.188 11.988 1.00 69.31 83 SER A CA 1
ATOM 635 C C . SER A 1 83 ? -12.711 21.375 11.680 1.00 69.31 83 SER A C 1
ATOM 637 O O . SER A 1 83 ? -12.232 22.398 11.205 1.00 69.31 83 SER A O 1
ATOM 639 N N . ASN A 1 84 ? -14.019 21.232 11.920 1.00 57.91 84 ASN A N 1
ATOM 640 C CA . ASN A 1 84 ? -15.038 22.274 11.726 1.00 57.91 84 ASN A CA 1
ATOM 641 C C . ASN A 1 84 ? -15.357 23.055 13.018 1.00 57.91 84 ASN A C 1
ATOM 643 O O . ASN A 1 84 ? -16.394 23.716 13.095 1.00 57.91 84 ASN A O 1
ATOM 647 N N . LYS A 1 85 ? -14.517 22.926 14.047 1.00 50.94 85 LYS A N 1
ATOM 648 C CA . LYS A 1 85 ? -14.651 23.582 15.349 1.00 50.94 85 LYS A CA 1
ATOM 649 C C . LYS A 1 85 ? -13.448 24.481 15.587 1.00 50.94 85 LYS A C 1
ATOM 651 O O . LYS A 1 85 ? -13.664 25.559 16.177 1.00 50.94 85 LYS A O 1
#

pLDDT: mean 75.8, std 10.5, range [50.94, 90.56]